Protein AF-A0A379T0M5-F1 (afdb_monomer_lite)

Secondary structure (DSSP, 8-state):
--HHHHHHHHHHHHHS-HHHHHHHHHHHHHHHHTTPPP-HHHHHHHHHHHHHHHHH-HHHHHHHHHHHHHHHHHHHHHHHHH-S--HHHHHHHHH--HHHHHHHHHHS-HHHHHHHHHHHHHHHHHHTPPPPSS-PPP-HHHHHHHHHHHHHHHHHHHHHHHTSS--

Structure (mmCIF, N/CA/C/O backbone):
data_AF-A0A379T0M5-F1
#
_entry.id   AF-A0A379T0M5-F1
#
loop_
_atom_site.group_PDB
_atom_site.id
_atom_site.type_symbol
_atom_site.label_atom_id
_atom_site.label_alt_id
_atom_site.label_comp_id
_atom_site.label_asym_id
_atom_site.label_entity_id
_atom_site.label_seq_id
_atom_site.pdbx_PDB_ins_code
_atom_site.Cartn_x
_atom_site.Cartn_y
_atom_site.Cartn_z
_atom_site.occupancy
_atom_site.B_iso_or_equiv
_atom_site.auth_seq_id
_atom_site.auth_comp_id
_atom_site.auth_asym_id
_atom_site.auth_atom_id
_atom_site.pdbx_PDB_model_num
ATOM 1 N N . MET A 1 1 ? -34.195 23.114 14.130 1.00 52.47 1 MET A N 1
ATOM 2 C CA . MET A 1 1 ? -33.253 22.242 13.389 1.00 52.47 1 MET A CA 1
ATOM 3 C C . MET A 1 1 ? -32.771 21.178 14.369 1.00 52.47 1 MET A C 1
ATOM 5 O O . MET A 1 1 ? -32.297 21.550 15.431 1.00 52.47 1 MET A O 1
ATOM 9 N N . ASN A 1 2 ? -33.044 19.897 14.107 1.00 57.00 2 ASN A N 1
ATOM 10 C CA . ASN A 1 2 ? -33.008 18.820 15.110 1.00 57.00 2 ASN A CA 1
ATOM 11 C C . ASN A 1 2 ? -31.557 18.428 15.471 1.00 57.00 2 ASN A C 1
ATOM 13 O O . ASN A 1 2 ? -30.892 17.745 14.692 1.00 57.00 2 ASN A O 1
ATOM 17 N N . SER A 1 3 ? -31.066 18.860 16.634 1.00 62.69 3 SER A N 1
ATOM 18 C CA . SER A 1 3 ? -29.709 18.577 17.141 1.00 62.69 3 SER A CA 1
ATOM 19 C C . SER A 1 3 ? -29.425 17.077 17.280 1.00 62.69 3 SER A C 1
ATOM 21 O O . SER A 1 3 ? -28.341 16.624 16.938 1.00 62.69 3 SER A O 1
ATOM 23 N N . THR A 1 4 ? -30.436 16.283 17.631 1.00 65.56 4 THR A N 1
ATOM 24 C CA . THR A 1 4 ? -30.345 14.821 17.782 1.00 65.56 4 THR A CA 1
ATOM 25 C C . THR A 1 4 ? -29.983 14.083 16.489 1.00 65.56 4 THR A C 1
ATOM 27 O O . THR A 1 4 ? -29.270 13.079 16.521 1.00 65.56 4 THR A O 1
ATOM 30 N N . LEU A 1 5 ? -30.424 14.583 15.327 1.00 64.56 5 LEU A N 1
ATOM 31 C CA . LEU A 1 5 ? -30.035 14.019 14.032 1.00 64.56 5 LEU A CA 1
ATOM 32 C C . LEU A 1 5 ? -28.578 14.347 13.710 1.00 64.56 5 LEU A C 1
ATOM 34 O O . LEU A 1 5 ? -27.856 13.470 13.240 1.00 64.56 5 LEU A O 1
ATOM 38 N N . ILE A 1 6 ? -28.132 15.568 14.014 1.00 64.75 6 ILE A N 1
ATOM 39 C CA . ILE A 1 6 ? -26.733 15.976 13.850 1.00 64.75 6 ILE A CA 1
ATOM 40 C C . ILE A 1 6 ? -25.838 15.122 14.755 1.00 64.75 6 ILE A C 1
ATOM 42 O O . ILE A 1 6 ? -24.859 14.571 14.263 1.00 64.75 6 ILE A O 1
ATOM 46 N N . ASP A 1 7 ? -26.220 14.901 16.012 1.00 59.78 7 ASP A N 1
ATOM 47 C CA . ASP A 1 7 ? -25.467 14.063 16.952 1.00 59.78 7 ASP A CA 1
ATOM 48 C C . ASP A 1 7 ? -25.409 12.595 16.504 1.00 59.78 7 ASP A C 1
ATOM 50 O O . ASP A 1 7 ? -24.349 11.972 16.556 1.00 59.78 7 ASP A O 1
ATOM 54 N N . SER A 1 8 ? -26.506 12.047 15.967 1.00 60.84 8 SER A N 1
ATOM 55 C CA . SER A 1 8 ? -26.517 10.684 15.412 1.00 60.84 8 SER A CA 1
ATOM 56 C C . SER A 1 8 ? -25.644 10.548 14.156 1.00 60.84 8 SER A C 1
ATOM 58 O O . SER A 1 8 ? -24.949 9.545 13.980 1.00 60.84 8 SER A O 1
ATOM 60 N N . LEU A 1 9 ? -25.625 11.571 13.294 1.00 56.59 9 LEU A N 1
ATOM 61 C CA . LEU A 1 9 ? -24.790 11.605 12.096 1.00 56.59 9 LEU A CA 1
ATOM 62 C C . LEU A 1 9 ? -23.317 11.807 12.455 1.00 56.59 9 LEU A C 1
ATOM 64 O O . LEU A 1 9 ? -22.463 11.158 11.854 1.00 56.59 9 LEU A O 1
ATOM 68 N N . LEU A 1 10 ? -23.012 12.640 13.451 1.00 57.28 10 LEU A N 1
ATOM 69 C CA . LEU A 1 10 ? -21.662 12.834 13.978 1.00 57.28 10 LEU A CA 1
ATOM 70 C C . LEU A 1 10 ? -21.145 11.565 14.664 1.00 57.28 10 LEU A C 1
ATOM 72 O O . LEU A 1 10 ? -20.025 11.151 14.369 1.00 57.28 10 LEU A O 1
ATOM 76 N N . ALA A 1 11 ? -21.973 10.876 15.455 1.00 55.19 11 ALA A N 1
ATOM 77 C CA . ALA A 1 11 ? -21.643 9.580 16.051 1.00 55.19 11 ALA A CA 1
ATOM 78 C C . ALA A 1 11 ? -21.401 8.499 14.979 1.00 55.19 11 ALA A C 1
ATOM 80 O O . ALA A 1 11 ? -20.442 7.726 15.060 1.00 55.19 11 ALA A O 1
ATOM 81 N N . ARG A 1 12 ? -22.212 8.479 13.912 1.00 50.97 12 ARG A N 1
ATOM 82 C CA . ARG A 1 12 ? -22.028 7.570 12.767 1.00 50.97 12 ARG A CA 1
ATOM 83 C C . ARG A 1 12 ? -20.780 7.914 11.942 1.00 50.97 12 ARG A C 1
ATOM 85 O O . ARG A 1 12 ? -20.124 7.011 11.429 1.00 50.97 12 ARG A O 1
ATOM 92 N N . ARG A 1 13 ? -20.414 9.197 11.851 1.00 48.19 13 ARG A N 1
ATOM 93 C CA . ARG A 1 13 ? -19.174 9.680 11.213 1.00 48.19 13 ARG A CA 1
ATOM 94 C C . ARG A 1 13 ? -17.936 9.370 12.062 1.00 48.19 13 ARG A C 1
ATOM 96 O O . ARG A 1 13 ? -16.884 9.094 11.502 1.00 48.19 13 ARG A O 1
ATOM 103 N N . GLN A 1 14 ? -18.070 9.338 13.388 1.00 49.00 14 GLN A N 1
ATOM 104 C CA . GLN A 1 14 ? -17.046 8.857 14.324 1.00 49.00 14 GLN A CA 1
ATOM 105 C C . GLN A 1 14 ? -16.833 7.339 14.251 1.00 49.00 14 GLN A C 1
ATOM 107 O O . GLN A 1 14 ? -15.714 6.878 14.474 1.00 49.00 14 GLN A O 1
ATOM 112 N N . ALA A 1 15 ? -17.863 6.562 13.894 1.00 50.31 15 ALA A N 1
ATOM 113 C CA . ALA A 1 15 ? -17.735 5.113 13.726 1.00 50.31 15 ALA A CA 1
ATOM 114 C C . ALA A 1 15 ? -16.807 4.729 12.555 1.00 50.31 15 ALA A C 1
ATOM 116 O O . ALA A 1 15 ? -16.131 3.701 12.609 1.00 50.31 15 ALA A O 1
ATOM 117 N N . VAL A 1 16 ? -16.716 5.571 11.518 1.00 56.06 16 VAL A N 1
ATOM 118 C CA . VAL A 1 16 ? -15.738 5.409 10.435 1.00 56.06 16 VAL A CA 1
ATOM 119 C C . VAL A 1 16 ? -14.523 6.269 10.753 1.00 56.06 16 VAL A C 1
ATOM 121 O O . VAL A 1 16 ? -14.414 7.415 10.323 1.00 56.06 16 VAL A O 1
ATOM 124 N N . SER A 1 17 ? -13.597 5.722 11.543 1.00 69.69 17 SER A N 1
ATOM 125 C CA . SER A 1 17 ? -12.366 6.443 11.873 1.00 69.69 17 SER A CA 1
ATOM 126 C C . SER A 1 17 ? -11.656 6.879 10.577 1.00 69.69 17 SER A C 1
ATOM 128 O O . SER A 1 17 ? -11.457 6.039 9.703 1.00 69.69 17 SER A O 1
ATOM 130 N N . PRO A 1 18 ? -11.209 8.136 10.425 1.00 81.06 18 PRO A N 1
ATOM 131 C CA . PRO A 1 18 ? -10.537 8.591 9.198 1.00 81.06 18 PRO A CA 1
ATOM 132 C C . PRO A 1 18 ? -9.313 7.727 8.832 1.00 81.06 18 PRO A C 1
ATOM 134 O O . PRO A 1 18 ? -8.959 7.576 7.665 1.00 81.06 18 PRO A O 1
ATOM 137 N N . TRP A 1 19 ? -8.713 7.078 9.832 1.00 84.06 19 TRP A N 1
ATOM 138 C CA . TRP A 1 19 ? -7.615 6.129 9.685 1.00 84.06 19 TRP A CA 1
ATOM 139 C C . TRP A 1 19 ? -7.978 4.854 8.916 1.00 84.06 19 TRP A C 1
ATOM 141 O O . TRP A 1 19 ? -7.132 4.348 8.186 1.00 84.06 19 TRP A O 1
ATOM 151 N N . THR A 1 20 ? -9.205 4.329 9.034 1.00 86.25 20 THR A N 1
ATOM 152 C CA . THR A 1 20 ? -9.614 3.138 8.261 1.00 86.25 20 THR A CA 1
ATOM 153 C C . THR A 1 20 ? -9.662 3.454 6.771 1.00 86.25 20 THR A C 1
ATOM 155 O O . THR A 1 20 ? -9.176 2.658 5.971 1.00 86.25 20 THR A O 1
ATOM 158 N N . GLY A 1 21 ? -10.154 4.643 6.408 1.00 87.88 21 GLY A N 1
ATOM 159 C CA . GLY A 1 21 ? -10.115 5.149 5.036 1.00 87.88 21 GLY A CA 1
ATOM 160 C C . GLY A 1 21 ? -8.685 5.305 4.515 1.00 87.88 21 GLY A C 1
ATOM 161 O O . GLY A 1 21 ? -8.394 4.874 3.402 1.00 87.88 21 GLY A O 1
ATOM 162 N N . LEU A 1 22 ? -7.770 5.833 5.339 1.00 90.44 22 LEU A N 1
ATOM 163 C CA . LEU A 1 22 ? -6.351 5.936 4.978 1.00 90.44 22 LEU A CA 1
ATOM 164 C C . LEU A 1 22 ? -5.703 4.567 4.751 1.00 90.44 22 LEU A C 1
ATOM 166 O O . LEU A 1 22 ? -4.991 4.402 3.766 1.00 90.44 22 LEU A O 1
ATOM 170 N N . TYR A 1 23 ? -5.960 3.569 5.602 1.00 91.31 23 TYR A N 1
ATOM 171 C CA . TYR A 1 23 ? -5.425 2.221 5.376 1.00 91.31 23 TYR A CA 1
ATOM 172 C C . TYR A 1 23 ? -6.024 1.553 4.145 1.00 91.31 23 TYR A C 1
ATOM 174 O O . TYR A 1 23 ? -5.306 0.839 3.448 1.00 91.31 23 TYR A O 1
ATOM 182 N N . PHE A 1 24 ? -7.301 1.799 3.853 1.00 92.56 24 PHE A N 1
ATOM 183 C CA . PHE A 1 24 ? -7.935 1.296 2.640 1.00 92.56 24 PHE A CA 1
ATOM 184 C C . PHE A 1 24 ? -7.308 1.898 1.385 1.00 92.56 24 PHE A C 1
ATOM 186 O O . PHE A 1 24 ? -6.884 1.166 0.491 1.00 92.56 24 PHE A O 1
ATOM 193 N N . LEU A 1 25 ? -7.174 3.225 1.353 1.00 92.88 25 LEU A N 1
ATOM 194 C CA . LEU A 1 25 ? -6.520 3.930 0.257 1.00 92.88 25 LEU A CA 1
ATOM 195 C C . LEU A 1 25 ? -5.063 3.479 0.102 1.00 92.88 25 LEU A C 1
ATOM 197 O O . LEU A 1 25 ? -4.635 3.170 -1.005 1.00 92.88 25 LEU A O 1
ATOM 201 N N . GLN A 1 26 ? -4.318 3.363 1.203 1.00 93.31 26 GLN A N 1
ATOM 202 C CA . GLN A 1 26 ? -2.931 2.905 1.166 1.00 93.31 26 GLN A CA 1
ATOM 203 C C . GLN A 1 26 ? -2.824 1.468 0.641 1.00 93.31 26 GLN A C 1
ATOM 205 O O . GLN A 1 26 ? -1.950 1.174 -0.166 1.00 93.31 26 GLN A O 1
ATOM 210 N N . SER A 1 27 ? -3.733 0.581 1.051 1.00 93.19 27 SER A N 1
ATOM 211 C CA . SER A 1 27 ? -3.794 -0.803 0.564 1.00 93.19 27 SER A CA 1
ATOM 212 C C . SER A 1 27 ? -4.062 -0.869 -0.940 1.00 93.19 27 SER A C 1
ATOM 214 O O . SER A 1 27 ? -3.441 -1.659 -1.649 1.00 93.19 27 SER A O 1
ATOM 216 N N . LEU A 1 28 ? -4.964 -0.016 -1.429 1.00 93.38 28 LEU A N 1
ATOM 217 C CA . LEU A 1 28 ? -5.306 0.096 -2.845 1.00 93.38 28 LEU A CA 1
ATOM 218 C C . LEU A 1 28 ? -4.097 0.567 -3.653 1.00 93.38 28 LEU A C 1
ATOM 220 O O . LEU A 1 28 ? -3.744 -0.049 -4.658 1.00 93.38 28 LEU A O 1
ATOM 224 N N . LEU A 1 29 ? -3.441 1.628 -3.180 1.00 92.81 29 LEU A N 1
ATOM 225 C CA . LEU A 1 29 ? -2.263 2.202 -3.819 1.00 92.81 29 LEU A CA 1
ATOM 226 C C . LEU A 1 29 ? -1.090 1.222 -3.847 1.00 92.81 29 LEU A C 1
ATOM 228 O O . LEU A 1 29 ? -0.438 1.107 -4.877 1.00 92.81 29 LEU A O 1
ATOM 232 N N . ILE A 1 30 ? -0.851 0.476 -2.764 1.00 92.88 30 ILE A N 1
ATOM 233 C CA . ILE A 1 30 ? 0.193 -0.559 -2.721 1.00 92.88 30 ILE A CA 1
ATOM 234 C C . ILE A 1 30 ? -0.087 -1.656 -3.757 1.00 92.88 30 ILE A C 1
ATOM 236 O O . ILE A 1 30 ? 0.820 -2.042 -4.490 1.00 92.88 30 ILE A O 1
ATOM 240 N N . ASN A 1 31 ? -1.331 -2.136 -3.863 1.00 92.00 31 ASN A N 1
ATOM 241 C CA . ASN A 1 31 ? -1.688 -3.152 -4.857 1.00 92.00 31 ASN A CA 1
ATOM 242 C C . ASN A 1 31 ? -1.459 -2.656 -6.291 1.00 92.00 31 ASN A C 1
ATOM 244 O O . ASN A 1 31 ? -0.883 -3.380 -7.103 1.00 92.00 31 ASN A O 1
ATOM 248 N N . LEU A 1 32 ? -1.874 -1.422 -6.585 1.00 89.12 32 LEU A N 1
ATOM 249 C CA . LEU A 1 32 ? -1.704 -0.819 -7.905 1.00 89.12 32 LEU A CA 1
ATOM 250 C C . LEU A 1 32 ? -0.224 -0.566 -8.233 1.00 89.12 32 LEU A C 1
ATOM 252 O O . LEU A 1 32 ? 0.218 -0.829 -9.348 1.00 89.12 32 LEU A O 1
ATOM 256 N N . ALA A 1 33 ? 0.551 -0.098 -7.253 1.00 90.44 33 ALA A N 1
ATOM 257 C CA . ALA A 1 33 ? 1.977 0.175 -7.403 1.00 90.44 33 ALA A CA 1
ATOM 258 C C . ALA A 1 33 ? 2.791 -1.077 -7.710 1.00 90.44 33 ALA A C 1
ATOM 260 O O . ALA A 1 33 ? 3.720 -1.036 -8.509 1.00 90.44 33 ALA A O 1
ATOM 261 N N . LEU A 1 34 ? 2.408 -2.201 -7.106 1.00 89.06 34 LEU A N 1
ATOM 262 C CA . LEU A 1 34 ? 3.004 -3.502 -7.375 1.00 89.06 34 LEU A CA 1
ATOM 263 C C . LEU A 1 34 ? 2.556 -4.100 -8.716 1.00 89.06 34 LEU A C 1
ATOM 265 O O . LEU A 1 34 ? 2.869 -5.254 -8.970 1.00 89.06 34 LEU A O 1
ATOM 269 N N . GLY A 1 35 ? 1.824 -3.370 -9.563 1.00 85.62 35 GLY A N 1
ATOM 270 C CA . GLY A 1 35 ? 1.418 -3.836 -10.891 1.00 85.62 35 GLY A CA 1
ATOM 271 C C . GLY A 1 35 ? 0.343 -4.926 -10.871 1.00 85.62 35 GLY A C 1
ATOM 272 O O . GLY A 1 35 ? 0.166 -5.635 -11.863 1.00 85.62 35 GLY A O 1
ATOM 273 N N . TYR A 1 36 ? -0.374 -5.100 -9.753 1.00 85.88 36 TYR A N 1
ATOM 274 C CA . TYR A 1 36 ? -1.520 -6.008 -9.698 1.00 85.88 36 TYR A CA 1
ATOM 275 C C . TYR A 1 36 ? -2.778 -5.345 -10.277 1.00 85.88 36 TYR A C 1
ATOM 277 O O . TYR A 1 36 ? -2.976 -4.139 -10.110 1.00 85.88 36 TYR A O 1
ATOM 285 N N . PRO A 1 37 ? -3.677 -6.122 -10.915 1.00 84.94 37 PRO A N 1
ATOM 286 C CA . PRO A 1 37 ? -4.943 -5.590 -11.398 1.00 84.94 37 PRO A CA 1
ATOM 287 C C . PRO A 1 37 ? -5.793 -5.075 -10.236 1.00 84.94 37 PRO A C 1
ATOM 289 O O . PRO A 1 37 ? -5.762 -5.620 -9.126 1.00 84.94 37 PRO A O 1
ATOM 292 N N . PHE A 1 38 ? -6.591 -4.044 -10.512 1.00 86.69 38 PHE A N 1
ATOM 293 C CA . PHE A 1 38 ? -7.495 -3.465 -9.528 1.00 86.69 38 PHE A CA 1
ATOM 294 C C . PHE A 1 38 ? -8.433 -4.534 -8.951 1.00 86.69 38 PHE A C 1
ATOM 296 O O . PHE A 1 38 ? -9.211 -5.164 -9.667 1.00 86.69 38 PHE A O 1
ATOM 303 N N . SER A 1 39 ? -8.361 -4.738 -7.635 1.00 86.12 39 SER A N 1
ATOM 304 C CA . SER A 1 39 ? -9.201 -5.700 -6.930 1.00 86.12 39 SER A CA 1
ATOM 305 C C . SER A 1 39 ? -9.599 -5.170 -5.561 1.00 86.12 39 SER A C 1
ATOM 307 O O . SER A 1 39 ? -8.770 -4.991 -4.661 1.00 86.12 39 SER A O 1
ATOM 309 N N . LEU A 1 40 ? -10.903 -4.959 -5.392 1.00 87.69 40 LEU A N 1
ATOM 310 C CA . LEU A 1 40 ? -11.491 -4.534 -4.124 1.00 87.69 40 LEU A CA 1
ATOM 311 C C . LEU A 1 40 ? -11.346 -5.606 -3.043 1.00 87.69 40 LEU A C 1
ATOM 313 O O . LEU A 1 40 ? -11.122 -5.267 -1.887 1.00 87.69 40 LEU A O 1
ATOM 317 N N . LEU A 1 41 ? -11.412 -6.888 -3.416 1.00 87.56 41 LEU A N 1
ATOM 318 C CA . LEU A 1 41 ? -11.312 -8.001 -2.474 1.00 87.56 41 LEU A CA 1
ATOM 319 C C . LEU A 1 41 ? -9.930 -8.052 -1.814 1.00 87.56 41 LEU A C 1
ATOM 321 O O . LEU A 1 41 ? -9.844 -8.083 -0.589 1.00 87.56 41 LEU A O 1
ATOM 325 N N . TYR A 1 42 ? -8.847 -7.999 -2.598 1.00 85.62 42 TYR A N 1
ATOM 326 C CA . TYR A 1 42 ? -7.486 -8.012 -2.042 1.00 85.62 42 TYR A CA 1
ATOM 327 C C . TYR A 1 42 ? -7.167 -6.734 -1.269 1.00 85.62 42 TYR A C 1
ATOM 329 O O . TYR A 1 42 ? -6.515 -6.784 -0.227 1.00 85.62 42 TYR A O 1
ATOM 337 N N . THR A 1 43 ? -7.681 -5.597 -1.736 1.00 90.69 43 THR A N 1
ATOM 338 C CA . THR A 1 43 ? -7.559 -4.319 -1.030 1.00 90.69 43 THR A CA 1
ATOM 339 C C . THR A 1 43 ? -8.255 -4.373 0.330 1.00 90.69 43 THR A C 1
ATOM 341 O O . THR A 1 43 ? -7.650 -4.022 1.344 1.00 90.69 43 THR A O 1
ATOM 344 N N . ALA A 1 44 ? -9.493 -4.868 0.380 1.00 89.44 44 ALA A N 1
ATOM 345 C CA . ALA A 1 44 ? -10.247 -5.035 1.617 1.00 89.44 44 ALA A CA 1
ATOM 346 C C . ALA A 1 44 ? -9.573 -6.042 2.558 1.00 89.44 44 ALA A C 1
ATOM 348 O O . ALA A 1 44 ? -9.439 -5.762 3.746 1.00 89.44 44 ALA A O 1
ATOM 349 N N . ALA A 1 45 ? -9.083 -7.169 2.038 1.00 89.81 45 ALA A N 1
ATOM 350 C CA . ALA A 1 45 ? -8.388 -8.188 2.820 1.00 89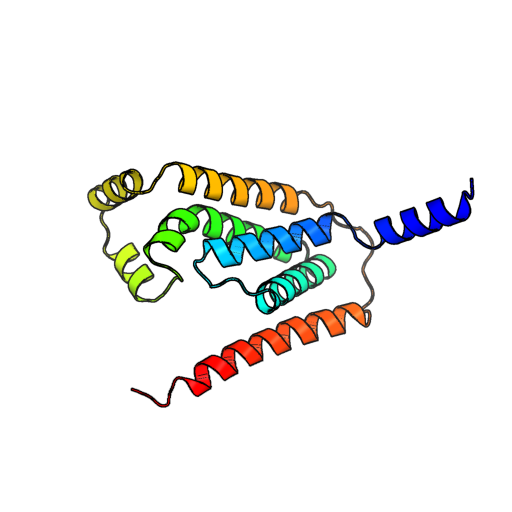.81 45 ALA A CA 1
ATOM 351 C C . ALA A 1 45 ? -7.090 -7.669 3.456 1.00 89.81 45 ALA A C 1
ATOM 353 O O . ALA A 1 45 ? -6.848 -7.924 4.638 1.00 89.81 45 ALA A O 1
ATOM 354 N N . PHE A 1 46 ? -6.279 -6.917 2.702 1.00 89.75 46 PHE A N 1
ATOM 355 C CA . PHE A 1 46 ? -5.052 -6.308 3.218 1.00 89.75 46 PHE A CA 1
ATOM 356 C C . PHE A 1 46 ? -5.355 -5.188 4.219 1.00 89.75 46 PHE A C 1
ATOM 358 O O . PHE A 1 46 ? -4.744 -5.128 5.284 1.00 89.75 46 PHE A O 1
ATOM 365 N N . THR A 1 47 ? -6.378 -4.372 3.950 1.00 91.19 47 THR A N 1
ATOM 366 C CA . THR A 1 47 ? -6.869 -3.366 4.906 1.00 91.19 47 THR A CA 1
ATOM 367 C C . THR A 1 47 ? -7.305 -4.024 6.208 1.00 91.19 47 THR A C 1
ATOM 369 O O . THR A 1 47 ? -6.954 -3.551 7.287 1.00 91.19 47 THR A O 1
ATOM 372 N N . CYS A 1 48 ? -8.036 -5.136 6.122 1.00 89.06 48 CYS A N 1
ATOM 373 C CA . CYS A 1 48 ? -8.484 -5.863 7.296 1.00 89.06 48 CYS A CA 1
ATOM 374 C C . CYS A 1 48 ? -7.302 -6.402 8.102 1.00 89.06 48 CYS A C 1
ATOM 376 O O . CYS A 1 48 ? -7.217 -6.177 9.310 1.00 89.06 48 CYS A O 1
ATOM 378 N N . LEU A 1 49 ? -6.325 -7.003 7.421 1.00 89.38 49 LEU A N 1
ATOM 379 C CA . LEU A 1 49 ? -5.087 -7.442 8.050 1.00 89.38 49 LEU A CA 1
ATOM 380 C C . LEU A 1 49 ? -4.399 -6.283 8.780 1.00 89.38 49 LEU A C 1
ATOM 382 O O . LEU A 1 49 ? -4.041 -6.439 9.942 1.00 89.38 49 LEU A O 1
ATOM 386 N N . LEU A 1 50 ? -4.277 -5.103 8.165 1.00 89.12 50 LEU A N 1
ATOM 387 C CA . LEU A 1 50 ? -3.690 -3.923 8.812 1.00 89.12 50 LEU A CA 1
ATOM 388 C C . LEU A 1 50 ? -4.505 -3.432 10.019 1.00 89.12 50 LEU A C 1
ATOM 390 O O . LEU A 1 50 ? -3.918 -2.992 11.009 1.00 89.12 50 LEU A O 1
ATOM 394 N N . LEU A 1 51 ? -5.836 -3.491 9.974 1.00 88.31 51 LEU A N 1
ATOM 395 C CA . LEU A 1 51 ? -6.688 -3.111 11.107 1.00 88.31 51 LEU A CA 1
ATOM 396 C C . LEU A 1 51 ? -6.546 -4.089 12.277 1.00 88.31 51 LEU A C 1
ATOM 398 O O . LEU A 1 51 ? -6.415 -3.661 13.426 1.00 88.31 51 LEU A O 1
ATOM 402 N N . LEU A 1 52 ? -6.506 -5.387 11.983 1.00 87.38 52 LEU A N 1
ATOM 403 C CA . LEU A 1 52 ? -6.267 -6.434 12.968 1.00 87.38 52 LEU A CA 1
ATOM 404 C C . LEU A 1 52 ? -4.869 -6.288 13.584 1.00 87.38 52 LEU A C 1
ATOM 406 O O . LEU A 1 52 ? -4.708 -6.272 14.804 1.00 87.38 52 LEU A O 1
ATOM 410 N N . LEU A 1 53 ? -3.851 -6.105 12.742 1.00 86.62 53 LEU A N 1
ATOM 411 C CA . LEU A 1 53 ? -2.464 -5.982 13.173 1.00 86.62 53 LEU A CA 1
ATOM 412 C C . LEU A 1 53 ? -2.257 -4.723 14.019 1.00 86.62 53 LEU A C 1
ATOM 414 O O . LEU A 1 53 ? -1.516 -4.764 14.993 1.00 86.62 53 LEU A O 1
ATOM 418 N N . TRP A 1 54 ? -2.961 -3.626 13.726 1.00 85.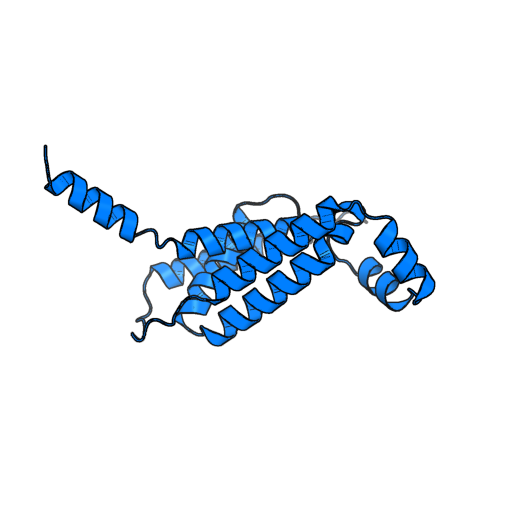31 54 TRP A N 1
ATOM 419 C CA . TRP A 1 54 ? -2.961 -2.438 14.582 1.00 85.31 54 TRP A CA 1
ATOM 420 C C . TRP A 1 54 ? -3.469 -2.724 16.000 1.00 85.31 54 TRP A C 1
ATOM 422 O O . TRP A 1 54 ? -2.913 -2.211 16.973 1.00 85.31 54 TRP A O 1
ATOM 432 N N . ARG A 1 55 ? -4.519 -3.543 16.112 1.00 82.44 55 ARG A N 1
ATOM 433 C CA . ARG A 1 55 ? -5.205 -3.859 17.368 1.00 82.44 55 ARG A CA 1
ATOM 434 C C . ARG A 1 55 ? -4.352 -4.735 18.293 1.00 82.44 55 ARG A C 1
ATOM 436 O O . ARG A 1 55 ? -4.287 -4.462 19.489 1.00 82.44 55 ARG A O 1
ATOM 443 N N . TYR A 1 56 ? -3.674 -5.747 17.746 1.00 82.31 56 TYR A N 1
ATOM 444 C CA . TYR A 1 56 ? -2.872 -6.697 18.536 1.00 82.31 56 TYR A CA 1
ATOM 445 C C . TYR A 1 56 ? -1.374 -6.374 18.557 1.00 82.31 56 TYR A C 1
ATOM 447 O O . TYR A 1 56 ? -0.723 -6.529 19.590 1.00 82.31 56 TYR A O 1
ATOM 455 N N . LEU A 1 57 ? -0.812 -5.915 17.435 1.00 86.38 57 LEU A N 1
ATOM 456 C CA . LEU A 1 57 ? 0.627 -5.717 17.261 1.00 86.38 57 LEU A CA 1
ATOM 457 C C . LEU A 1 57 ? 0.942 -4.415 16.492 1.00 86.38 57 LEU A C 1
ATOM 459 O O . LEU A 1 57 ? 1.466 -4.453 15.375 1.00 86.38 57 LEU A O 1
ATOM 463 N N . PRO A 1 58 ? 0.691 -3.232 17.089 1.00 84.69 58 PRO A N 1
ATOM 464 C CA . PRO A 1 58 ? 0.795 -1.945 16.392 1.00 84.69 58 PRO A CA 1
ATOM 465 C C . PRO A 1 58 ? 2.201 -1.649 15.854 1.00 84.69 58 PRO A C 1
ATOM 467 O O . PRO A 1 58 ? 2.341 -0.977 14.837 1.00 84.69 58 PRO A O 1
ATOM 470 N N . ARG A 1 59 ? 3.258 -2.173 16.492 1.00 86.50 59 ARG A N 1
ATOM 471 C CA . ARG A 1 59 ? 4.632 -2.076 15.964 1.00 86.50 59 ARG A CA 1
ATOM 472 C C . ARG A 1 59 ? 4.805 -2.883 14.675 1.00 86.50 59 ARG A C 1
ATOM 474 O O . ARG A 1 59 ? 5.392 -2.374 13.729 1.00 86.50 59 ARG A O 1
ATOM 481 N N . GLY A 1 60 ? 4.252 -4.098 14.631 1.00 87.69 60 GLY A N 1
ATOM 482 C CA . GLY A 1 60 ? 4.263 -4.951 13.442 1.00 87.69 60 GLY A CA 1
ATOM 483 C C . GLY A 1 60 ? 3.470 -4.333 12.296 1.00 87.69 60 GLY A C 1
ATOM 484 O O . GLY A 1 60 ? 3.945 -4.319 11.168 1.00 87.69 60 GLY A O 1
ATOM 485 N N . GLN A 1 61 ? 2.322 -3.719 12.594 1.00 91.44 61 GLN A N 1
ATOM 486 C CA . GLN A 1 61 ? 1.555 -2.975 11.596 1.00 91.44 61 GLN A CA 1
ATOM 487 C C . GLN A 1 61 ? 2.339 -1.802 11.006 1.00 91.44 61 GLN A C 1
ATOM 489 O O . GLN A 1 61 ? 2.375 -1.657 9.788 1.00 91.44 61 GLN A O 1
ATOM 494 N N . LYS A 1 62 ? 3.005 -0.999 11.844 1.00 89.94 62 LYS A N 1
ATOM 495 C CA . LYS A 1 62 ? 3.842 0.107 11.364 1.00 89.94 62 LYS A CA 1
ATOM 496 C C . LYS A 1 62 ? 5.021 -0.380 10.524 1.00 89.94 62 LYS A C 1
ATOM 498 O O . LYS A 1 62 ? 5.291 0.201 9.480 1.00 89.94 62 LYS A O 1
ATOM 503 N N . ALA A 1 63 ? 5.696 -1.447 10.948 1.00 91.69 63 ALA A N 1
ATOM 504 C CA . ALA A 1 63 ? 6.796 -2.028 10.184 1.00 91.69 63 ALA A CA 1
ATOM 505 C C . ALA A 1 63 ? 6.316 -2.557 8.824 1.00 91.69 63 ALA A C 1
ATOM 507 O O . ALA A 1 63 ? 6.874 -2.186 7.795 1.00 91.69 63 ALA A O 1
ATOM 508 N N . LEU A 1 64 ? 5.239 -3.351 8.811 1.00 92.94 64 LEU A N 1
ATOM 509 C CA . LEU A 1 64 ? 4.663 -3.911 7.590 1.00 92.94 64 LEU A CA 1
ATOM 510 C C . LEU A 1 64 ? 4.205 -2.807 6.635 1.00 92.94 64 LEU A C 1
ATOM 512 O O . LEU A 1 64 ? 4.582 -2.809 5.470 1.00 92.94 64 LEU A O 1
ATOM 516 N N . LEU A 1 65 ? 3.439 -1.834 7.134 1.00 93.19 65 LEU A N 1
ATOM 517 C CA . LEU A 1 65 ? 2.960 -0.714 6.328 1.00 93.19 65 LEU A CA 1
ATOM 518 C C . LEU A 1 65 ? 4.119 0.133 5.795 1.00 93.19 65 LEU A C 1
ATOM 520 O O . LEU A 1 65 ? 4.098 0.518 4.631 1.00 93.19 65 LEU A O 1
ATOM 524 N N . GLY A 1 66 ? 5.135 0.387 6.625 1.00 92.50 66 GLY A N 1
ATOM 525 C CA . GLY A 1 66 ? 6.341 1.115 6.245 1.00 92.50 66 GLY A CA 1
ATOM 526 C C . GLY A 1 66 ? 7.080 0.423 5.105 1.00 92.50 66 GLY A C 1
ATOM 527 O O . GLY A 1 66 ? 7.263 1.034 4.055 1.00 92.50 66 GLY A O 1
ATOM 528 N N . ILE A 1 67 ? 7.408 -0.861 5.271 1.00 94.00 67 ILE A N 1
ATOM 529 C CA . ILE A 1 67 ? 8.095 -1.664 4.251 1.00 94.00 67 ILE A CA 1
ATOM 530 C C . ILE A 1 67 ? 7.256 -1.723 2.973 1.00 94.00 67 ILE A C 1
ATOM 532 O O . ILE A 1 67 ? 7.758 -1.377 1.911 1.00 94.00 67 ILE A O 1
ATOM 536 N N . CYS A 1 68 ? 5.966 -2.063 3.060 1.00 93.44 68 CYS A N 1
ATOM 537 C CA . CYS A 1 68 ? 5.104 -2.137 1.880 1.00 93.44 68 CYS A CA 1
ATOM 538 C C . CYS A 1 68 ? 4.973 -0.788 1.162 1.00 93.44 68 CYS A C 1
ATOM 540 O O . CYS A 1 68 ? 4.986 -0.758 -0.064 1.00 93.44 68 CYS A O 1
ATOM 542 N N . SER A 1 69 ? 4.860 0.325 1.895 1.00 93.62 69 SER A N 1
ATOM 543 C CA . SER A 1 69 ? 4.773 1.662 1.295 1.00 93.62 69 SER A CA 1
ATOM 544 C C . SER A 1 69 ? 6.082 2.090 0.629 1.00 93.62 69 SER A C 1
ATOM 546 O O . SER A 1 69 ? 6.045 2.686 -0.443 1.00 93.62 69 SER A O 1
ATOM 548 N N . LEU A 1 70 ? 7.226 1.736 1.222 1.00 94.38 70 LEU A N 1
ATOM 549 C CA . LEU A 1 70 ? 8.549 1.999 0.667 1.00 94.38 70 LEU A CA 1
ATOM 550 C C . LEU A 1 70 ? 8.784 1.169 -0.599 1.00 94.38 70 LEU A C 1
ATOM 552 O O . LEU A 1 70 ? 9.146 1.715 -1.637 1.00 94.38 70 LEU A O 1
ATOM 556 N N . THR A 1 71 ? 8.516 -0.138 -0.536 1.00 92.94 71 THR A N 1
ATOM 557 C CA . THR A 1 71 ? 8.611 -1.033 -1.695 1.00 92.94 71 THR A CA 1
ATOM 558 C C . THR A 1 71 ? 7.677 -0.573 -2.809 1.00 92.94 71 THR A C 1
ATOM 560 O O . THR A 1 71 ? 8.109 -0.492 -3.952 1.00 92.94 71 THR A O 1
ATOM 563 N N . ALA A 1 72 ? 6.431 -0.211 -2.493 1.00 93.12 72 ALA A N 1
ATOM 564 C CA . ALA A 1 72 ? 5.486 0.318 -3.473 1.00 93.12 72 ALA A CA 1
ATOM 565 C C . ALA A 1 72 ? 5.995 1.610 -4.128 1.00 93.12 72 ALA A C 1
ATOM 567 O O . ALA A 1 72 ? 5.876 1.756 -5.338 1.00 93.12 72 ALA A O 1
ATOM 568 N N . ALA A 1 73 ? 6.588 2.525 -3.359 1.00 93.69 73 ALA A N 1
ATOM 569 C CA . ALA A 1 73 ? 7.102 3.786 -3.881 1.00 93.69 73 ALA A CA 1
ATOM 570 C C . ALA A 1 73 ? 8.261 3.595 -4.870 1.00 93.69 73 ALA A C 1
ATOM 572 O O . ALA A 1 73 ? 8.246 4.197 -5.942 1.00 93.69 73 ALA A O 1
ATOM 573 N N . PHE A 1 74 ? 9.229 2.734 -4.540 1.00 90.38 74 PHE A N 1
ATOM 574 C CA . PHE A 1 74 ? 10.357 2.434 -5.430 1.00 90.38 74 PHE A CA 1
ATOM 575 C C . PHE A 1 74 ? 9.953 1.584 -6.630 1.00 90.38 74 PHE A C 1
ATOM 577 O O . PHE A 1 74 ? 10.466 1.776 -7.730 1.00 90.38 74 PHE A O 1
ATOM 584 N N . TYR A 1 75 ? 9.032 0.644 -6.424 1.00 91.19 75 TYR A N 1
ATOM 585 C CA . TYR A 1 75 ? 8.609 -0.271 -7.472 1.00 91.19 75 TYR A CA 1
ATOM 586 C C . TYR A 1 75 ? 7.583 0.351 -8.422 1.00 91.19 75 TYR A C 1
ATOM 588 O O . TYR A 1 75 ? 7.471 -0.124 -9.541 1.00 91.19 75 TYR A O 1
ATOM 596 N N . PHE A 1 76 ? 6.866 1.418 -8.044 1.00 91.31 76 PHE A N 1
ATOM 597 C CA . PHE A 1 76 ? 5.828 2.040 -8.879 1.00 91.31 76 PHE A CA 1
ATOM 598 C C . PHE A 1 76 ? 6.232 2.272 -10.353 1.00 91.31 76 PHE A C 1
ATOM 600 O O . PHE A 1 76 ? 5.500 1.799 -11.225 1.00 91.31 76 PHE A O 1
ATOM 607 N N . PRO A 1 77 ? 7.363 2.940 -10.680 1.00 88.81 77 PRO A N 1
ATOM 608 C CA . PRO A 1 77 ? 7.772 3.132 -12.076 1.00 88.81 77 PRO A CA 1
ATOM 609 C C . PRO A 1 77 ? 7.990 1.804 -12.818 1.00 88.81 77 PRO A C 1
ATOM 611 O O . PRO A 1 77 ? 7.542 1.652 -13.953 1.00 88.81 77 PRO A O 1
ATOM 614 N N . PHE A 1 78 ? 8.583 0.812 -12.150 1.00 86.88 78 PHE A N 1
ATOM 615 C CA . PHE A 1 78 ? 8.791 -0.526 -12.704 1.00 86.88 78 PHE A CA 1
ATOM 616 C C . PHE A 1 78 ? 7.485 -1.311 -12.850 1.00 86.88 78 PHE A C 1
ATOM 618 O O . PHE A 1 78 ? 7.291 -1.991 -13.852 1.00 86.88 78 PHE A O 1
ATOM 625 N N . GLY A 1 79 ? 6.562 -1.191 -11.898 1.00 86.06 79 GLY A N 1
ATOM 626 C CA . GLY A 1 79 ? 5.272 -1.873 -11.911 1.00 86.06 79 GLY A CA 1
ATOM 627 C C . GLY A 1 79 ? 4.387 -1.454 -13.083 1.00 86.06 79 GLY A C 1
ATOM 628 O O . GLY A 1 79 ? 3.610 -2.271 -13.569 1.00 86.06 79 GLY A O 1
ATOM 629 N N . GLN A 1 80 ? 4.537 -0.223 -13.585 1.00 84.19 80 GLN A N 1
ATOM 630 C CA . GLN A 1 80 ? 3.823 0.232 -14.784 1.00 84.19 80 GLN A CA 1
ATOM 631 C C . GLN A 1 80 ? 4.390 -0.361 -16.082 1.00 84.19 80 GLN A C 1
ATOM 633 O O . GLN A 1 80 ? 3.627 -0.631 -17.003 1.00 84.19 80 GLN A O 1
ATOM 638 N N . ALA A 1 81 ? 5.705 -0.579 -16.160 1.00 83.44 81 ALA A N 1
ATOM 639 C CA . ALA A 1 81 ? 6.353 -1.104 -17.365 1.00 83.44 81 ALA A CA 1
ATOM 640 C C . ALA A 1 81 ? 6.415 -2.640 -17.403 1.00 83.44 81 ALA A C 1
ATOM 642 O O . ALA A 1 81 ? 6.221 -3.247 -18.451 1.00 83.44 81 ALA A O 1
ATOM 643 N N . TYR A 1 82 ? 6.668 -3.268 -16.255 1.00 82.19 82 TYR A N 1
ATOM 644 C CA . TYR A 1 82 ? 6.958 -4.699 -16.134 1.00 82.19 82 TYR A CA 1
ATOM 645 C C . TYR A 1 82 ? 5.875 -5.481 -15.378 1.00 82.19 82 TYR A C 1
ATOM 647 O O . TYR A 1 82 ? 5.899 -6.712 -15.360 1.00 82.19 82 TYR A O 1
ATOM 655 N N . GLY A 1 83 ? 4.904 -4.794 -14.772 1.00 87.06 83 GLY A N 1
ATOM 656 C CA . GLY A 1 83 ? 3.805 -5.425 -14.048 1.00 87.06 83 GLY A CA 1
ATOM 657 C C . GLY A 1 83 ? 4.224 -6.019 -12.701 1.00 87.06 83 GLY A C 1
ATOM 658 O O . GLY A 1 83 ? 5.114 -5.517 -12.012 1.00 87.06 83 GLY A O 1
ATOM 659 N N . ALA A 1 84 ? 3.531 -7.084 -12.294 1.00 87.44 84 ALA A N 1
ATOM 660 C CA . ALA A 1 84 ? 3.714 -7.686 -10.979 1.00 87.44 84 ALA A CA 1
ATOM 661 C C . ALA A 1 84 ? 5.096 -8.339 -10.793 1.00 87.44 84 ALA A C 1
ATOM 663 O O . ALA A 1 84 ? 5.548 -9.057 -11.689 1.00 87.44 84 ALA A O 1
ATOM 664 N N . PRO A 1 85 ? 5.734 -8.164 -9.617 1.00 85.81 85 PRO A N 1
ATOM 665 C CA . PRO A 1 85 ? 7.064 -8.705 -9.362 1.00 85.81 85 PRO A CA 1
ATOM 666 C C . PRO A 1 85 ? 7.056 -10.234 -9.457 1.00 85.81 85 PRO A C 1
ATOM 668 O O . PRO A 1 85 ? 6.228 -10.911 -8.838 1.00 85.81 85 PRO A O 1
ATOM 671 N N . ASN A 1 86 ? 7.986 -10.780 -10.240 1.00 87.75 86 ASN A N 1
ATOM 672 C CA . ASN A 1 86 ? 8.146 -12.215 -10.467 1.00 87.75 86 ASN A CA 1
ATOM 673 C C . ASN A 1 86 ? 9.635 -12.624 -10.423 1.00 87.75 86 ASN A C 1
ATOM 675 O O . ASN A 1 86 ? 10.510 -11.802 -10.152 1.00 87.75 86 ASN A O 1
ATOM 679 N N . PHE A 1 87 ? 9.934 -13.904 -10.671 1.00 86.81 87 PHE A N 1
ATOM 680 C CA . PHE A 1 87 ? 11.318 -14.395 -10.677 1.00 86.81 87 PHE A CA 1
ATOM 681 C C . PHE A 1 87 ? 12.199 -13.691 -11.715 1.00 86.81 87 PHE A C 1
ATOM 683 O O . PHE A 1 87 ? 13.349 -13.388 -11.415 1.00 86.81 87 PHE A O 1
ATOM 690 N N . ASN A 1 88 ? 11.663 -13.357 -12.889 1.00 86.75 88 ASN A N 1
ATOM 691 C CA . ASN A 1 88 ? 12.407 -12.636 -13.922 1.00 86.75 88 ASN A CA 1
ATOM 692 C C . ASN A 1 88 ? 12.757 -11.218 -13.460 1.00 86.75 88 ASN A C 1
ATOM 694 O O . ASN A 1 88 ? 13.853 -10.749 -13.735 1.00 86.75 88 ASN A O 1
ATOM 698 N N . THR A 1 89 ? 11.875 -10.562 -12.700 1.00 83.50 89 THR A N 1
ATOM 699 C CA . THR A 1 89 ? 12.157 -9.254 -12.090 1.00 83.50 89 THR A CA 1
ATOM 700 C C . THR A 1 89 ? 13.336 -9.327 -11.117 1.00 83.50 89 THR A C 1
ATOM 702 O O . THR A 1 89 ? 14.176 -8.434 -11.105 1.00 83.50 89 THR A O 1
ATOM 705 N N . LEU A 1 90 ? 13.428 -10.396 -10.317 1.00 84.62 90 LEU A N 1
ATOM 706 C CA . LEU A 1 90 ? 14.540 -10.596 -9.379 1.00 84.62 90 LEU A CA 1
ATOM 707 C C . LEU A 1 90 ? 15.850 -10.930 -10.095 1.00 84.62 90 LEU A C 1
ATOM 709 O O . LEU A 1 90 ? 16.901 -10.433 -9.699 1.00 84.62 90 LEU A O 1
ATOM 713 N N . LEU A 1 91 ? 15.786 -11.748 -11.147 1.00 86.75 91 LEU A N 1
ATOM 714 C CA . LEU A 1 91 ? 16.951 -12.070 -11.968 1.00 86.75 91 LEU A CA 1
ATOM 715 C C . LEU A 1 91 ? 17.481 -10.829 -12.681 1.00 86.75 91 LEU A C 1
ATOM 717 O O . LEU A 1 91 ? 18.681 -10.591 -12.630 1.00 86.75 91 LEU A O 1
ATOM 721 N N . ALA A 1 92 ? 16.589 -10.015 -13.253 1.00 85.19 92 ALA A N 1
ATOM 722 C CA . ALA A 1 92 ? 16.951 -8.746 -13.870 1.00 85.19 92 ALA A CA 1
ATOM 723 C C . ALA A 1 92 ? 17.627 -7.813 -12.856 1.00 85.19 92 ALA A C 1
ATOM 725 O O . ALA A 1 92 ? 18.708 -7.309 -13.125 1.00 85.19 92 ALA A O 1
ATOM 726 N N . LEU A 1 93 ? 17.058 -7.663 -11.653 1.00 83.62 93 LEU A N 1
ATOM 727 C CA . LEU A 1 93 ? 17.652 -6.844 -10.590 1.00 83.62 93 LEU A CA 1
ATOM 728 C C . LEU A 1 93 ? 19.046 -7.342 -10.165 1.00 83.62 93 LEU A C 1
ATOM 730 O O . LEU A 1 93 ? 19.915 -6.549 -9.815 1.00 83.62 93 LEU A O 1
ATOM 734 N N . HIS A 1 94 ? 19.256 -8.661 -10.168 1.00 86.88 94 HIS A N 1
ATOM 735 C CA . HIS A 1 94 ? 20.541 -9.264 -9.821 1.00 86.88 94 HIS A CA 1
ATOM 736 C C . HIS A 1 94 ? 21.567 -9.170 -10.964 1.00 86.88 94 HIS A C 1
ATOM 738 O O . HIS A 1 94 ? 22.768 -9.170 -10.701 1.00 86.88 94 HIS A O 1
ATOM 744 N N . SER A 1 95 ? 21.126 -9.121 -12.225 1.00 86.75 95 SER A N 1
ATOM 745 C CA . SER A 1 95 ? 22.009 -9.028 -13.394 1.00 86.75 95 SER A CA 1
ATOM 746 C C . SER A 1 95 ? 22.317 -7.594 -13.830 1.00 86.75 95 SER A C 1
ATOM 748 O O . SER A 1 95 ? 23.246 -7.407 -14.611 1.00 86.75 95 SER A O 1
ATOM 750 N N . THR A 1 96 ? 21.561 -6.597 -13.361 1.00 85.88 96 THR A N 1
ATOM 751 C CA . THR A 1 96 ? 21.756 -5.190 -13.740 1.00 85.88 96 THR A CA 1
ATOM 752 C C . THR A 1 96 ? 23.008 -4.582 -13.116 1.00 85.88 96 THR A C 1
ATOM 754 O O . THR A 1 96 ? 23.259 -4.732 -11.918 1.00 85.88 96 THR A O 1
ATOM 757 N N . ASN A 1 97 ? 23.760 -3.841 -13.927 1.00 88.75 97 ASN A N 1
ATOM 758 C CA . ASN A 1 97 ? 24.934 -3.080 -13.497 1.00 88.75 97 ASN A CA 1
ATOM 759 C C . ASN A 1 97 ? 24.582 -1.604 -13.171 1.00 88.75 97 ASN A C 1
ATOM 761 O O . ASN A 1 97 ? 23.443 -1.166 -13.342 1.00 88.75 97 ASN A O 1
ATOM 765 N N . MET A 1 98 ? 25.556 -0.825 -12.679 1.00 84.69 98 MET A N 1
ATOM 766 C CA . MET A 1 98 ? 25.335 0.576 -12.281 1.00 84.69 98 MET A CA 1
ATOM 767 C C . MET A 1 98 ? 24.990 1.488 -13.470 1.00 84.69 98 MET A C 1
ATOM 769 O O . MET A 1 98 ? 24.107 2.337 -13.348 1.00 84.69 98 MET A O 1
ATOM 773 N N . GLU A 1 99 ? 25.644 1.299 -14.615 1.00 86.12 99 GLU A N 1
ATOM 774 C CA . GLU A 1 99 ? 25.419 2.099 -15.825 1.00 86.12 99 GLU A CA 1
ATOM 775 C C . GLU A 1 99 ? 23.995 1.876 -16.353 1.00 86.12 99 GLU A C 1
ATOM 777 O O . GLU A 1 99 ? 23.225 2.829 -16.482 1.00 86.12 99 GLU A O 1
ATOM 782 N N . GLU A 1 100 ? 23.590 0.615 -16.484 1.00 80.75 100 GLU A N 1
ATOM 783 C CA . GLU A 1 100 ? 22.255 0.185 -16.908 1.00 80.75 100 GLU A CA 1
ATOM 784 C C . GLU A 1 100 ? 21.163 0.671 -15.939 1.00 80.75 100 GLU A C 1
ATOM 786 O O . GLU A 1 100 ? 20.101 1.136 -16.359 1.00 80.75 100 GLU A O 1
ATOM 791 N N . SER A 1 101 ? 21.431 0.660 -14.628 1.00 81.12 101 SER A N 1
ATOM 792 C CA . SER A 1 101 ? 20.487 1.188 -13.635 1.00 81.12 101 SER A CA 1
ATOM 793 C C . SER A 1 101 ? 20.250 2.699 -13.778 1.00 81.12 101 SER A C 1
ATOM 795 O O . SER A 1 101 ? 19.119 3.164 -13.613 1.00 81.12 101 SER A O 1
ATOM 797 N N . SER A 1 102 ? 21.289 3.468 -14.127 1.00 81.62 102 SER A N 1
ATOM 798 C CA . SER A 1 102 ? 21.184 4.919 -14.309 1.00 81.62 102 SER A CA 1
ATOM 799 C C . SER A 1 102 ? 20.409 5.284 -15.574 1.00 81.62 102 SER A C 1
ATOM 801 O O . SER A 1 102 ? 19.576 6.191 -15.545 1.00 81.62 102 SER A O 1
ATOM 803 N N . GLU A 1 103 ? 20.595 4.515 -16.648 1.00 85.56 103 GLU A N 1
ATOM 804 C CA . GLU A 1 103 ? 19.839 4.670 -17.887 1.00 85.56 103 GLU A CA 1
ATOM 805 C C . GLU A 1 103 ? 18.355 4.380 -17.648 1.00 85.56 103 GLU A C 1
ATOM 807 O O . GLU A 1 103 ? 17.504 5.219 -17.953 1.00 85.56 103 GLU A O 1
ATOM 812 N N . ILE A 1 104 ? 18.036 3.260 -16.989 1.00 82.44 104 ILE A N 1
ATOM 813 C CA . ILE A 1 104 ? 16.655 2.876 -16.661 1.00 82.44 104 ILE A CA 1
ATOM 814 C C . ILE A 1 104 ? 15.939 3.955 -15.835 1.00 82.44 104 ILE A C 1
ATOM 816 O O . ILE A 1 104 ? 14.762 4.239 -16.081 1.00 82.44 104 ILE A O 1
ATOM 820 N N . LEU A 1 105 ? 16.632 4.615 -14.902 1.00 81.00 105 LEU A N 1
ATOM 821 C CA . LEU A 1 105 ? 16.041 5.701 -14.116 1.00 81.00 105 LEU A CA 1
ATOM 822 C C . LEU A 1 105 ? 15.648 6.919 -14.971 1.00 81.00 105 LEU A C 1
ATOM 824 O O . LEU A 1 105 ? 14.689 7.619 -14.640 1.00 81.00 105 LEU A O 1
ATOM 828 N N . THR A 1 106 ? 16.338 7.169 -16.080 1.00 83.94 106 THR A N 1
ATOM 829 C CA . THR A 1 106 ? 16.012 8.288 -16.983 1.00 83.94 106 THR A CA 1
ATOM 830 C C . THR A 1 106 ? 14.926 7.954 -18.004 1.00 83.94 106 THR A C 1
ATOM 832 O O . THR A 1 106 ? 14.269 8.862 -18.511 1.00 83.94 106 THR A O 1
ATOM 835 N N . ILE A 1 107 ? 14.698 6.665 -18.276 1.00 87.44 107 ILE A N 1
ATOM 836 C CA . ILE A 1 107 ? 13.685 6.198 -19.234 1.00 87.44 107 ILE A CA 1
ATOM 837 C C . ILE A 1 107 ? 12.269 6.402 -18.689 1.00 87.44 107 ILE A C 1
ATOM 839 O O . ILE A 1 107 ? 11.344 6.715 -19.444 1.00 87.44 107 ILE A O 1
ATOM 843 N N . PHE A 1 108 ? 12.070 6.210 -17.383 1.00 86.00 108 PHE A N 1
ATOM 844 C CA . PHE A 1 108 ? 10.733 6.322 -16.818 1.00 86.00 108 PHE A CA 1
ATOM 845 C C . PHE A 1 108 ? 10.242 7.771 -16.775 1.00 86.00 108 PHE A C 1
ATOM 847 O O . PHE A 1 108 ? 10.983 8.689 -16.419 1.00 86.00 108 PHE A O 1
ATOM 854 N N . PRO A 1 109 ? 8.949 7.990 -17.057 1.00 89.12 109 PRO A N 1
ATOM 855 C CA . PRO A 1 109 ? 8.378 9.320 -17.008 1.00 89.12 109 PRO A CA 1
ATOM 856 C C . PRO A 1 109 ? 8.379 9.878 -15.580 1.00 89.12 109 PRO A C 1
ATOM 858 O O . PRO A 1 109 ? 8.079 9.182 -14.608 1.00 89.12 109 PRO A O 1
ATOM 861 N N . TRP A 1 110 ? 8.638 11.181 -15.461 1.00 87.31 110 TRP A N 1
ATOM 862 C CA . TRP A 1 110 ? 8.782 11.869 -14.174 1.00 87.31 110 TRP A CA 1
ATOM 863 C C . TRP A 1 110 ? 7.549 11.748 -13.254 1.00 87.31 110 TRP A C 1
ATOM 865 O O . TRP A 1 110 ? 7.685 11.693 -12.030 1.00 87.31 110 TRP A O 1
ATOM 875 N N . TYR A 1 111 ? 6.341 11.649 -13.827 1.00 90.75 111 TYR A N 1
ATOM 876 C CA . TYR A 1 111 ? 5.095 11.505 -13.066 1.00 90.75 111 TYR A CA 1
ATOM 877 C C . TYR A 1 111 ? 5.026 10.188 -12.278 1.00 90.75 111 TYR A C 1
ATOM 879 O O . TYR A 1 111 ? 4.367 10.127 -11.236 1.00 90.75 111 TYR A O 1
ATOM 887 N N . SER A 1 112 ? 5.726 9.140 -12.725 1.00 90.12 112 SER A N 1
ATOM 888 C CA . SER A 1 112 ? 5.783 7.861 -12.012 1.00 90.12 112 SER A CA 1
ATOM 889 C C . SER A 1 112 ? 6.552 7.996 -10.700 1.00 90.12 112 SER A C 1
ATOM 891 O O . SER A 1 112 ? 6.108 7.485 -9.672 1.00 90.12 112 SER A O 1
ATOM 893 N N . TYR A 1 113 ? 7.644 8.765 -10.694 1.00 90.12 113 TYR A N 1
ATOM 894 C CA . TYR A 1 113 ? 8.387 9.079 -9.470 1.00 90.12 113 TYR A CA 1
ATOM 895 C C . TYR A 1 113 ? 7.578 9.955 -8.514 1.00 90.12 113 TYR A C 1
ATOM 897 O O . TYR A 1 113 ? 7.561 9.699 -7.309 1.00 90.12 113 TYR A O 1
ATOM 905 N N . LEU A 1 114 ? 6.845 10.942 -9.045 1.00 92.50 114 LEU A N 1
ATOM 906 C CA . LEU A 1 114 ? 5.946 11.773 -8.240 1.00 92.50 114 LEU A CA 1
ATOM 907 C C . LEU A 1 114 ? 4.841 10.932 -7.587 1.00 92.50 114 LEU A C 1
ATOM 909 O O . LEU A 1 11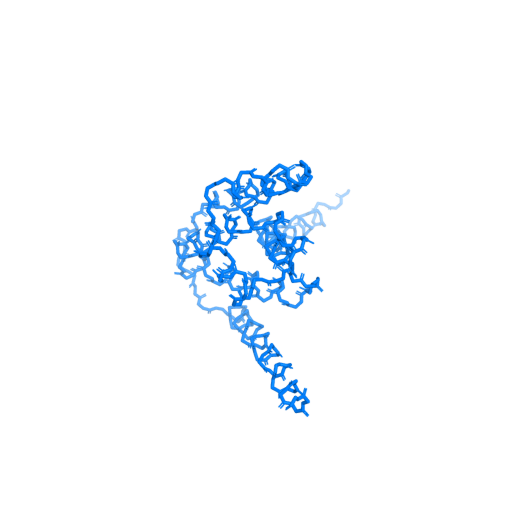4 ? 4.537 11.112 -6.408 1.00 92.50 114 LEU A O 1
ATOM 913 N N . THR A 1 115 ? 4.283 9.970 -8.324 1.00 91.81 115 THR A N 1
ATOM 914 C CA . THR A 1 115 ? 3.266 9.053 -7.795 1.00 91.81 115 THR A CA 1
ATOM 915 C C . THR A 1 115 ? 3.847 8.134 -6.718 1.00 91.81 115 THR A C 1
ATOM 917 O O . THR A 1 115 ? 3.234 7.968 -5.663 1.00 91.81 115 THR A O 1
ATOM 920 N N . GLY A 1 116 ? 5.059 7.607 -6.916 1.00 91.94 116 GLY A N 1
ATOM 921 C CA . GLY A 1 116 ? 5.779 6.857 -5.882 1.00 91.94 116 GLY A CA 1
ATOM 922 C C . GLY A 1 116 ? 5.982 7.674 -4.599 1.00 91.94 116 GLY A C 1
ATOM 923 O O . GLY A 1 116 ? 5.665 7.204 -3.503 1.00 91.94 116 GLY A O 1
ATOM 924 N N . LEU A 1 117 ? 6.408 8.934 -4.728 1.00 93.44 117 LEU A N 1
ATOM 925 C CA . LEU A 1 117 ? 6.566 9.854 -3.597 1.00 93.44 117 LEU A CA 1
ATOM 926 C C . LEU A 1 117 ? 5.231 10.144 -2.890 1.00 93.44 117 LEU A C 1
ATOM 928 O O . LEU A 1 117 ? 5.182 10.213 -1.659 1.00 93.44 117 LEU A O 1
ATOM 932 N N . PHE A 1 118 ? 4.139 10.275 -3.645 1.00 93.75 118 PHE A N 1
ATOM 933 C CA . PHE A 1 118 ? 2.793 10.449 -3.096 1.00 93.75 118 PHE A CA 1
ATOM 934 C C . PHE A 1 118 ? 2.358 9.236 -2.258 1.00 93.75 118 PHE A C 1
ATOM 936 O O . PHE A 1 118 ? 1.916 9.406 -1.117 1.00 93.75 118 PHE A O 1
ATOM 943 N N . ILE A 1 119 ? 2.559 8.015 -2.768 1.00 93.25 119 ILE A N 1
ATOM 944 C CA . ILE A 1 119 ? 2.261 6.760 -2.051 1.00 93.25 119 ILE A CA 1
ATOM 945 C C . ILE A 1 119 ? 3.086 6.656 -0.765 1.00 93.25 119 ILE A C 1
ATOM 947 O O . ILE A 1 119 ? 2.564 6.259 0.283 1.00 93.25 119 ILE A O 1
ATOM 951 N N . PHE A 1 120 ? 4.364 7.034 -0.829 1.00 93.94 120 PHE A N 1
ATOM 952 C CA . PHE A 1 120 ? 5.249 7.033 0.329 1.00 93.94 120 PHE A CA 1
ATOM 953 C C . PHE A 1 120 ? 4.814 8.052 1.387 1.00 93.94 120 PHE A C 1
ATOM 955 O O . PHE A 1 120 ? 4.720 7.727 2.571 1.00 93.94 120 PHE A O 1
ATOM 962 N N . THR A 1 121 ? 4.478 9.270 0.960 1.00 93.06 121 THR A N 1
ATOM 963 C CA . THR A 1 121 ? 4.025 10.348 1.850 1.00 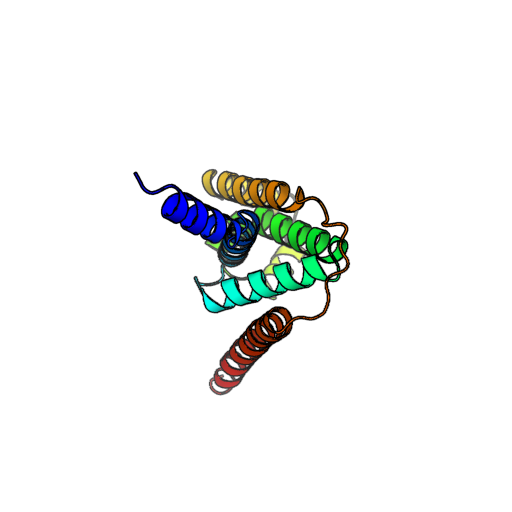93.06 121 THR A CA 1
ATOM 964 C C . THR A 1 121 ? 2.728 9.965 2.561 1.00 93.06 121 THR A C 1
ATOM 966 O O . THR A 1 121 ? 2.621 10.132 3.779 1.00 93.06 121 THR A O 1
ATOM 969 N N . LEU A 1 122 ? 1.766 9.377 1.840 1.00 92.88 122 LEU A N 1
ATOM 970 C CA . LEU A 1 122 ? 0.552 8.821 2.444 1.00 92.88 122 LEU A CA 1
ATOM 971 C C . LEU A 1 122 ? 0.862 7.690 3.433 1.00 92.88 122 LEU A C 1
ATOM 973 O O . LEU A 1 122 ? 0.289 7.665 4.526 1.00 92.88 122 LEU A O 1
ATOM 977 N N . GLY A 1 123 ? 1.819 6.817 3.107 1.00 90.81 123 GLY A N 1
ATOM 978 C CA . GLY A 1 123 ? 2.327 5.790 4.017 1.00 90.81 123 GLY A CA 1
ATOM 979 C C . GLY A 1 123 ? 2.853 6.388 5.323 1.00 90.81 123 GLY A C 1
ATOM 980 O O . GLY A 1 123 ? 2.426 5.982 6.404 1.00 90.81 123 GLY A O 1
ATOM 981 N N . ILE A 1 124 ? 3.698 7.422 5.247 1.00 90.69 124 ILE A N 1
ATOM 982 C CA . ILE A 1 124 ? 4.214 8.144 6.422 1.00 90.69 124 ILE A CA 1
ATOM 983 C C . ILE A 1 124 ? 3.072 8.747 7.245 1.00 90.69 124 ILE A C 1
ATOM 985 O O . ILE A 1 124 ? 3.076 8.629 8.473 1.00 90.69 124 ILE A O 1
ATOM 989 N N . ILE A 1 125 ? 2.083 9.373 6.601 1.00 90.56 125 ILE A N 1
ATOM 990 C CA . ILE A 1 125 ? 0.912 9.927 7.296 1.00 90.56 125 ILE A CA 1
ATOM 991 C C . ILE A 1 125 ? 0.163 8.810 8.035 1.00 90.56 125 ILE A C 1
ATOM 993 O O . ILE A 1 125 ? -0.153 8.969 9.216 1.00 90.56 125 ILE A O 1
ATOM 997 N N . ALA A 1 126 ? -0.043 7.654 7.402 1.00 88.19 126 ALA A N 1
ATOM 998 C CA . ALA A 1 126 ? -0.702 6.501 8.012 1.00 88.19 126 ALA A CA 1
ATOM 999 C C . ALA A 1 126 ? 0.088 5.902 9.202 1.00 88.19 126 ALA A C 1
ATOM 1001 O O . ALA A 1 126 ? -0.518 5.393 10.152 1.00 88.19 126 ALA A O 1
ATOM 1002 N N . LEU A 1 127 ? 1.423 6.020 9.213 1.00 87.81 127 LEU A N 1
ATOM 1003 C CA . LEU A 1 127 ? 2.288 5.599 10.330 1.00 87.81 127 LEU A CA 1
ATOM 1004 C C . LEU A 1 127 ? 2.206 6.517 11.560 1.00 87.81 127 LEU A C 1
ATOM 1006 O O . LEU A 1 127 ? 2.503 6.079 12.682 1.00 87.81 127 LEU A O 1
ATOM 1010 N N . ARG A 1 128 ? 1.781 7.775 11.382 1.00 85.50 128 ARG A N 1
ATOM 1011 C CA . ARG A 1 128 ? 1.654 8.764 12.470 1.00 85.50 128 ARG A CA 1
ATOM 1012 C C . ARG A 1 128 ? 0.490 8.489 13.419 1.00 85.50 128 ARG A C 1
ATOM 1014 O O . ARG A 1 128 ? 0.369 9.181 14.430 1.00 85.50 128 ARG A O 1
ATOM 1021 N N . ARG A 1 129 ? -0.336 7.469 13.153 1.00 81.00 129 ARG A N 1
ATOM 1022 C CA . ARG A 1 129 ? -1.393 7.054 14.080 1.00 81.00 129 ARG A CA 1
ATOM 1023 C C . ARG A 1 129 ? -0.794 6.793 15.471 1.00 81.00 129 ARG A C 1
ATOM 1025 O O . ARG A 1 129 ? 0.189 6.051 15.619 1.00 81.00 129 ARG A O 1
ATOM 1032 N N . LYS A 1 130 ? -1.365 7.442 16.489 1.00 76.19 130 LYS A N 1
ATOM 1033 C CA . LYS A 1 130 ? -1.005 7.245 17.901 1.00 76.19 130 LYS A CA 1
ATOM 1034 C C . LYS A 1 130 ? -1.677 5.981 18.420 1.00 76.19 130 LYS A C 1
ATOM 1036 O O . LYS A 1 130 ? -2.810 5.700 18.043 1.00 76.19 130 LYS A O 1
ATOM 1041 N N . LYS A 1 131 ? -0.955 5.211 19.236 1.00 70.06 131 LYS A N 1
ATOM 1042 C CA . LYS A 1 131 ? -1.457 3.967 19.827 1.00 70.06 131 LYS A CA 1
ATOM 1043 C C . LYS A 1 131 ? -2.591 4.298 20.803 1.00 70.06 131 LYS A C 1
ATOM 1045 O O . LYS A 1 131 ? -2.433 5.197 21.618 1.00 70.06 131 LYS A O 1
ATOM 1050 N N . GLU A 1 132 ? -3.694 3.562 20.719 1.00 66.06 132 GLU A N 1
ATOM 1051 C CA . GLU A 1 132 ? -4.731 3.585 21.752 1.00 66.06 132 GLU A CA 1
ATOM 1052 C C . GLU A 1 132 ? -4.217 2.783 22.963 1.00 66.06 132 GLU A C 1
ATOM 1054 O O . GLU A 1 132 ? -3.731 1.659 22.809 1.00 66.06 132 GLU A O 1
ATOM 1059 N N . GLU A 1 133 ? -4.271 3.368 24.159 1.00 51.00 133 GLU A N 1
ATOM 1060 C CA . GLU A 1 133 ? -3.759 2.773 25.410 1.00 51.00 133 GLU A CA 1
ATOM 1061 C C . GLU A 1 133 ? -4.573 1.544 25.863 1.00 51.00 133 GLU A C 1
ATOM 1063 O O . GLU A 1 133 ? -4.084 0.688 26.604 1.00 51.00 133 GLU A O 1
ATOM 1068 N N . THR A 1 134 ? -5.816 1.414 25.401 1.00 57.56 134 THR A N 1
ATOM 1069 C CA . THR A 1 134 ? -6.728 0.359 25.840 1.00 57.56 134 THR A CA 1
ATOM 1070 C C . THR A 1 134 ? -6.393 -0.977 25.186 1.00 57.56 134 THR A C 1
ATOM 1072 O O . THR A 1 134 ? -6.395 -1.120 23.965 1.00 57.56 134 THR A O 1
ATOM 1075 N N . ARG A 1 135 ? -6.127 -2.000 26.015 1.00 57.22 135 ARG A N 1
ATOM 1076 C CA . ARG A 1 135 ? -6.002 -3.385 25.545 1.00 57.22 135 ARG A CA 1
ATOM 1077 C C . ARG A 1 135 ? -7.351 -3.832 24.987 1.00 57.22 135 ARG A C 1
ATOM 1079 O O . ARG A 1 135 ? -8.318 -3.927 25.745 1.00 57.22 135 ARG A O 1
ATOM 1086 N N . PRO A 1 136 ? -7.442 -4.119 23.689 1.00 64.25 136 PRO A N 1
ATOM 1087 C CA . PRO A 1 136 ? -8.718 -4.437 23.098 1.00 64.25 136 PRO A CA 1
ATOM 1088 C C . PRO A 1 136 ? -9.079 -5.902 23.374 1.00 64.25 136 PRO A C 1
ATOM 1090 O O . PRO A 1 136 ? -8.280 -6.809 23.147 1.00 64.25 136 PRO A O 1
ATOM 1093 N N . ARG A 1 137 ? -10.306 -6.145 23.847 1.00 69.81 137 ARG A N 1
ATOM 1094 C CA . ARG A 1 137 ? -10.867 -7.501 23.975 1.00 69.81 137 ARG A CA 1
ATOM 1095 C C . ARG A 1 137 ? -11.163 -8.062 22.582 1.00 69.81 137 ARG A C 1
ATOM 1097 O O . ARG A 1 137 ? -11.501 -7.287 21.692 1.00 69.81 137 ARG A O 1
ATOM 1104 N N . TRP A 1 138 ? -11.021 -9.370 22.380 1.00 75.56 138 TRP A N 1
ATOM 1105 C CA . TRP A 1 138 ? -11.370 -10.009 21.107 1.00 75.56 138 TRP A CA 1
ATOM 1106 C C . TRP A 1 138 ? -12.868 -9.845 20.829 1.00 75.56 138 TRP A C 1
ATOM 1108 O O . TRP A 1 138 ? -13.688 -10.260 21.650 1.00 75.56 138 TRP A O 1
ATOM 1118 N N . ASN A 1 139 ? -13.220 -9.244 19.692 1.00 80.19 139 ASN A N 1
ATOM 1119 C CA . ASN A 1 139 ? -14.607 -9.005 19.292 1.00 80.19 139 ASN A CA 1
ATOM 1120 C C . ASN A 1 139 ? -14.951 -9.772 18.007 1.00 80.19 139 ASN A C 1
ATOM 1122 O O . ASN A 1 139 ? -14.077 -10.100 17.209 1.00 80.19 139 ASN A O 1
ATOM 1126 N N . SER A 1 140 ? -16.245 -9.967 17.736 1.00 77.81 140 SER A N 1
ATOM 1127 C CA . SER A 1 140 ? -16.726 -10.620 16.506 1.00 77.81 140 SER A CA 1
ATOM 1128 C C . SER A 1 140 ? -16.247 -9.934 15.217 1.00 77.81 140 SER A C 1
ATOM 1130 O O . SER A 1 140 ? -16.084 -10.591 14.195 1.00 77.81 140 SER A O 1
ATOM 1132 N N . LEU A 1 141 ? -15.968 -8.625 15.266 1.00 76.88 141 LEU A N 1
ATOM 1133 C CA . LEU A 1 141 ? -15.379 -7.880 14.147 1.00 76.88 141 LEU A CA 1
ATOM 1134 C C . LEU A 1 141 ? -13.948 -8.335 13.824 1.00 76.88 141 LEU A C 1
ATOM 1136 O O . LEU A 1 141 ? -13.584 -8.369 12.654 1.00 76.88 141 LEU A O 1
ATOM 1140 N N . ASP A 1 142 ? -13.158 -8.724 14.828 1.00 80.12 142 ASP A N 1
ATOM 1141 C CA . ASP A 1 142 ? -11.792 -9.224 14.624 1.00 80.1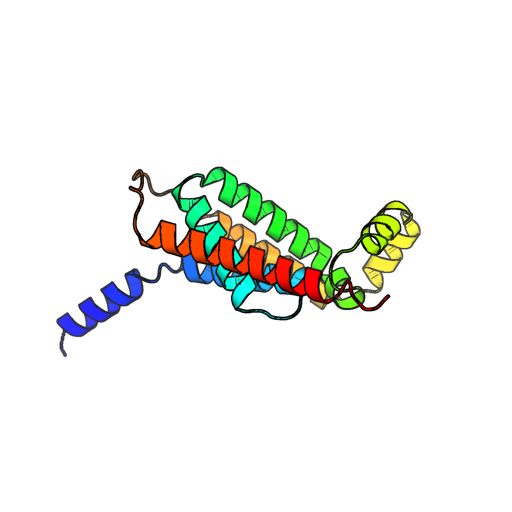2 142 ASP A CA 1
ATOM 1142 C C . ASP A 1 142 ? -11.831 -10.604 13.957 1.00 80.12 142 ASP A C 1
ATOM 1144 O O . ASP A 1 142 ? -11.094 -10.860 13.005 1.00 80.12 142 ASP A O 1
ATOM 1148 N N . SER A 1 143 ? -12.770 -11.458 14.386 1.00 82.12 143 SER A N 1
ATOM 1149 C CA . SER A 1 143 ? -13.055 -12.746 13.743 1.00 82.12 143 SER A CA 1
ATOM 1150 C C . SER A 1 143 ? -13.524 -12.586 12.297 1.00 82.12 143 SER A C 1
ATOM 1152 O O . SER A 1 143 ? -13.042 -13.303 11.424 1.00 82.12 143 SER A O 1
ATOM 1154 N N . LEU A 1 144 ? -14.424 -11.635 12.019 1.00 83.19 144 LEU A N 1
ATOM 1155 C CA . LEU A 1 144 ? -14.858 -11.327 10.652 1.00 83.19 144 LEU A CA 1
ATOM 1156 C C . LEU A 1 144 ? -13.673 -10.868 9.798 1.00 83.19 144 LEU A C 1
ATOM 1158 O O . LEU A 1 144 ? -13.525 -11.285 8.653 1.00 83.19 144 LEU A O 1
ATOM 1162 N N . CYS A 1 145 ? -12.814 -10.034 10.375 1.00 80.75 145 CYS A N 1
ATOM 1163 C CA . CYS A 1 145 ? -11.672 -9.477 9.681 1.00 80.75 145 CYS A CA 1
ATOM 1164 C C . CYS A 1 145 ? -10.641 -10.544 9.301 1.00 80.75 145 CYS A C 1
ATOM 1166 O O . CYS A 1 145 ? -10.182 -10.600 8.159 1.00 80.75 145 CYS A O 1
ATOM 1168 N N . LEU A 1 146 ? -10.367 -11.458 10.233 1.00 83.19 146 LEU A N 1
ATOM 1169 C CA . LEU A 1 146 ? -9.580 -12.658 9.975 1.00 83.19 146 LEU A CA 1
ATOM 1170 C C . LEU A 1 146 ? -10.210 -13.539 8.903 1.00 83.19 146 LEU A C 1
ATOM 1172 O O . LEU A 1 146 ? -9.511 -13.963 7.987 1.00 83.19 146 LEU A O 1
ATOM 1176 N N . LEU A 1 147 ? -11.518 -13.785 8.984 1.00 86.56 147 LEU A N 1
ATOM 1177 C CA . LEU A 1 147 ? -12.226 -14.616 8.015 1.00 86.56 147 LEU A CA 1
ATOM 1178 C C . LEU A 1 147 ? -12.113 -14.034 6.603 1.00 86.56 147 LEU A C 1
ATOM 1180 O O . LEU A 1 147 ? -11.808 -14.777 5.674 1.00 86.56 147 LEU A O 1
ATOM 1184 N N . VAL A 1 148 ? -12.271 -12.718 6.437 1.00 85.19 148 VAL A N 1
ATOM 1185 C CA . VAL A 1 148 ? -12.100 -12.037 5.142 1.00 85.19 148 VAL A CA 1
ATOM 1186 C C . VAL A 1 148 ? -10.667 -12.181 4.622 1.00 85.19 148 VAL A C 1
ATOM 1188 O O . VAL A 1 148 ? -10.478 -12.527 3.454 1.00 85.19 148 VAL A O 1
ATOM 1191 N N . SER A 1 149 ? -9.651 -11.963 5.463 1.00 81.38 149 SER A N 1
ATOM 1192 C CA . SER A 1 149 ? -8.247 -12.115 5.056 1.00 81.38 149 SER A CA 1
ATOM 1193 C C . SER A 1 149 ? -7.906 -13.561 4.667 1.00 81.38 149 SER A C 1
ATOM 1195 O O . SER A 1 149 ? -7.239 -13.784 3.656 1.00 81.38 149 SER A O 1
ATOM 1197 N N . VAL A 1 150 ? -8.404 -14.545 5.420 1.00 84.50 150 VAL A N 1
ATOM 1198 C CA . VAL A 1 150 ? -8.200 -15.976 5.146 1.00 84.50 150 VAL A CA 1
ATOM 1199 C C . VAL A 1 150 ? -8.945 -16.404 3.879 1.00 84.50 150 VAL A C 1
ATOM 1201 O O . VAL A 1 150 ? -8.353 -17.031 3.002 1.00 84.50 150 VAL A O 1
ATOM 1204 N N . ALA A 1 151 ? -10.211 -16.016 3.721 1.00 84.00 151 ALA A N 1
ATOM 1205 C CA . ALA A 1 151 ? -11.001 -16.323 2.530 1.00 84.00 151 ALA A CA 1
ATOM 1206 C C . ALA A 1 151 ? -10.366 -15.740 1.257 1.00 84.00 151 ALA A C 1
ATOM 1208 O O . ALA A 1 151 ? -10.305 -16.416 0.228 1.00 84.00 151 ALA A O 1
ATOM 1209 N N . ALA A 1 152 ? -9.832 -14.518 1.329 1.00 82.31 152 ALA A N 1
ATOM 1210 C CA . ALA A 1 152 ? -9.112 -13.899 0.220 1.00 82.31 152 ALA A CA 1
ATOM 1211 C C . ALA A 1 152 ? -7.817 -14.643 -0.136 1.00 82.31 152 ALA A C 1
ATOM 1213 O O . ALA A 1 152 ? -7.512 -14.823 -1.319 1.00 82.31 152 ALA A O 1
ATOM 1214 N N . PHE A 1 153 ? -7.077 -15.114 0.872 1.00 79.19 153 PHE A N 1
ATOM 1215 C CA . PHE A 1 153 ? -5.888 -15.940 0.666 1.00 79.19 153 PHE A CA 1
ATOM 1216 C C . PHE A 1 153 ? -6.232 -17.256 -0.049 1.00 79.19 153 PHE A C 1
ATOM 1218 O O . PHE A 1 153 ? -5.585 -17.613 -1.036 1.00 79.19 153 PHE A O 1
ATOM 1225 N N . PHE A 1 154 ? -7.303 -17.934 0.374 1.00 81.38 154 PHE A N 1
ATOM 1226 C CA . PHE A 1 154 ? -7.768 -19.159 -0.282 1.00 81.38 154 PHE A CA 1
ATOM 1227 C C . PHE A 1 154 ? -8.317 -18.919 -1.691 1.00 81.38 154 PHE A C 1
ATOM 1229 O O . PHE A 1 154 ? -8.044 -19.724 -2.577 1.00 81.38 154 PHE A O 1
ATOM 1236 N N . CYS A 1 155 ? -9.013 -17.806 -1.945 1.00 76.50 155 CYS A N 1
ATOM 1237 C CA . CYS A 1 155 ? -9.443 -17.451 -3.302 1.00 76.50 155 CYS A CA 1
ATOM 1238 C C . CYS A 1 155 ? -8.241 -17.305 -4.245 1.00 76.50 155 CYS A C 1
ATOM 1240 O O . CYS A 1 155 ? -8.256 -17.849 -5.347 1.00 76.50 155 CYS A O 1
ATOM 1242 N N . ARG A 1 156 ? -7.160 -16.649 -3.798 1.00 63.94 156 ARG A N 1
ATOM 1243 C CA . ARG A 1 156 ? -5.906 -16.543 -4.564 1.00 63.94 156 ARG A CA 1
ATOM 1244 C C . ARG A 1 156 ? -5.293 -17.913 -4.850 1.00 63.94 156 ARG A C 1
ATOM 1246 O O . ARG A 1 156 ? -4.875 -18.165 -5.982 1.00 63.94 156 ARG A O 1
ATOM 1253 N N . ALA A 1 157 ? -5.221 -18.774 -3.834 1.00 60.00 157 ALA A N 1
ATOM 1254 C CA . ALA A 1 157 ? -4.671 -20.120 -3.963 1.00 60.00 157 ALA A CA 1
ATOM 1255 C C . ALA A 1 157 ? -5.502 -20.967 -4.944 1.00 60.00 157 ALA A C 1
ATOM 1257 O O . ALA A 1 157 ? -4.944 -21.552 -5.869 1.00 60.00 157 ALA A O 1
ATOM 1258 N N . GLY A 1 158 ? -6.832 -20.930 -4.827 1.00 57.75 158 GLY A N 1
ATOM 1259 C CA . GLY A 1 158 ? -7.758 -21.629 -5.719 1.00 57.75 158 GLY A CA 1
ATOM 1260 C C . GLY A 1 158 ? -7.679 -21.158 -7.174 1.00 57.75 158 GLY A C 1
ATOM 1261 O O . GLY A 1 158 ? -7.671 -21.991 -8.081 1.00 57.75 158 GLY A O 1
ATOM 1262 N N . THR A 1 159 ? -7.528 -19.850 -7.425 1.00 55.28 159 THR A N 1
ATOM 1263 C CA . THR A 1 159 ? -7.326 -19.333 -8.792 1.00 55.28 159 THR A CA 1
ATOM 1264 C C . THR A 1 159 ? -6.014 -19.827 -9.408 1.00 55.28 159 THR A C 1
ATOM 1266 O O . THR A 1 159 ? -5.983 -20.136 -10.598 1.00 55.28 159 THR A O 1
ATOM 1269 N N . LYS A 1 160 ? -4.932 -19.953 -8.624 1.00 50.50 160 LYS A N 1
ATOM 1270 C CA . LYS A 1 160 ? -3.662 -20.500 -9.135 1.00 50.50 160 LYS A CA 1
ATOM 1271 C C . LYS A 1 160 ? -3.719 -22.012 -9.371 1.00 50.50 160 LYS A C 1
ATOM 1273 O O . LYS A 1 160 ? -3.150 -22.479 -10.352 1.00 50.50 160 LYS A O 1
ATOM 1278 N N . SER A 1 161 ? -4.449 -22.765 -8.547 1.00 40.94 161 SER A N 1
ATOM 1279 C CA . SER A 1 161 ? -4.636 -24.214 -8.727 1.00 40.94 161 SER A CA 1
ATOM 1280 C C . SER A 1 161 ? -5.476 -24.581 -9.961 1.00 40.94 161 SER A C 1
ATOM 1282 O O . SER A 1 161 ? -5.314 -25.671 -10.504 1.00 40.94 161 SER A O 1
ATOM 1284 N N . GLY A 1 162 ? -6.336 -23.681 -10.452 1.00 41.66 162 GLY A N 1
ATOM 1285 C CA . GLY A 1 162 ? -7.083 -23.874 -11.704 1.00 41.66 162 GLY A CA 1
ATOM 1286 C C . GLY A 1 162 ? -6.259 -23.652 -12.981 1.00 41.66 162 GLY A C 1
ATOM 1287 O O . GLY A 1 162 ? -6.593 -24.200 -14.029 1.00 41.66 162 GLY A O 1
ATOM 1288 N N . LEU A 1 163 ? -5.159 -22.897 -12.894 1.00 43.09 163 LEU A N 1
ATOM 1289 C CA . LEU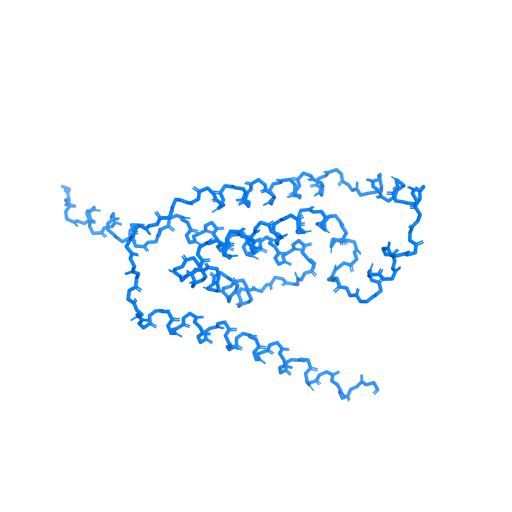 A 1 163 ? -4.285 -22.560 -14.025 1.00 43.09 163 LEU A CA 1
ATOM 1290 C C . LEU A 1 163 ? -3.058 -23.486 -14.151 1.00 43.09 163 LEU A C 1
ATOM 1292 O O . LEU A 1 163 ? -2.149 -23.193 -14.914 1.00 43.09 163 LEU A O 1
ATOM 1296 N N . GLY A 1 164 ? -3.023 -24.600 -13.414 1.00 40.06 164 GLY A N 1
ATOM 1297 C CA . GLY A 1 164 ? -1.996 -25.646 -13.532 1.00 40.06 164 GLY A CA 1
ATOM 1298 C C . GLY A 1 164 ? -2.359 -26.776 -14.502 1.00 40.06 164 GLY A C 1
ATOM 1299 O O . GLY A 1 164 ? -1.720 -27.819 -14.480 1.00 40.06 164 GLY A O 1
ATOM 1300 N N . ARG A 1 165 ? -3.421 -26.616 -15.309 1.00 38.75 165 ARG A N 1
ATOM 1301 C CA . ARG A 1 165 ? -3.930 -27.657 -16.225 1.00 38.75 165 ARG A CA 1
ATOM 1302 C C . ARG A 1 165 ? -3.801 -27.310 -17.715 1.00 38.75 165 ARG A C 1
ATOM 1304 O O . ARG A 1 165 ? -4.432 -27.954 -18.548 1.00 38.75 165 ARG A O 1
ATOM 1311 N N . ARG A 1 166 ? -3.017 -26.280 -18.045 1.00 39.16 166 ARG A N 1
ATOM 1312 C CA . ARG A 1 166 ? -2.627 -25.936 -19.420 1.00 39.16 166 ARG A CA 1
ATOM 1313 C C . ARG A 1 166 ? -1.206 -25.381 -19.445 1.00 39.16 166 ARG A C 1
ATOM 1315 O O . ARG A 1 166 ? -1.047 -24.179 -19.598 1.00 39.16 166 ARG A O 1
ATOM 1322 N N . PHE A 1 167 ? -0.225 -26.251 -19.254 1.00 39.91 167 PHE A N 1
ATOM 1323 C CA . PHE A 1 167 ? 1.074 -26.236 -19.927 1.00 39.91 167 PHE A CA 1
ATOM 1324 C C . PHE A 1 167 ? 1.575 -27.676 -19.938 1.00 39.91 167 PHE A C 1
ATOM 1326 O O . PHE A 1 167 ? 1.398 -28.346 -18.894 1.00 39.91 167 PHE A O 1
#

pLDDT: mean 80.41, std 14.43, range [38.75, 94.38]

Sequence (167 aa):
MNSTLIDSLLARRQAVSPWTGLYFLQSLLINLALGYPFSLLYTAAFTCLLLLLWRYLPRGQKALLGICSLTAAFYFPFGQAYGAPNFNTLLALHSTNMEESSEILTIFPWYSYLTGLFIFTLGIIALRRKKEETRPRWNSLDSLCLLVSVAAFFCRAGTKSGLGRRF

Organism: NCBI:txid59203

Foldseek 3Di:
DDVVVVVVVVVVVVVPPVLLVLQLVLLQLLCVLQQHPRDSLSSLLSSLVLVLCLQPPVVVSLVVLLVSLLCSLVSNQVCVVPNHDDPVNVVCVVPDDPVNVVVVVVPGDPVSNVSSVVSNVSSVVSSPDDRDPDNDDDDVSNVVSVVSNVVSVVVVVVVVVVPPPDD

InterPro domains:
  IPR040423 Phosphoethanolamine transferase [PTHR30443] (21-156)

Radius of gyration: 19.61 Å; chains: 1; bounding box: 59×50×46 Å